Protein AF-A0A1V4HRF4-F1 (afdb_monomer_lite)

Sequence (72 aa):
MKAIALTSFGIPEVLEEQEVPIPALTDTQVLIEMRASSINPADILFRGGAILQSPMADKFPALLKEVEDQFL

Organism: NCBI:txid1469647

Structure (mmCIF, N/CA/C/O backbone):
data_AF-A0A1V4HRF4-F1
#
_entry.id   AF-A0A1V4HRF4-F1
#
loop_
_atom_site.group_PDB
_atom_site.id
_atom_site.type_symbol
_atom_site.label_atom_id
_atom_site.label_alt_id
_atom_site.label_comp_id
_atom_site.label_asym_id
_atom_site.label_entity_id
_atom_site.label_seq_id
_atom_site.pdbx_PDB_ins_code
_atom_site.Cartn_x
_atom_site.Cartn_y
_atom_site.Cartn_z
_atom_site.occupancy
_atom_site.B_iso_or_equiv
_atom_site.auth_seq_id
_atom_site.auth_comp_id
_atom_site.auth_asym_id
_atom_site.auth_atom_id
_atom_site.pdbx_PDB_model_num
ATOM 1 N N . MET A 1 1 ? 5.650 -4.960 11.698 1.00 95.88 1 MET A N 1
ATOM 2 C CA . MET A 1 1 ? 4.762 -5.749 10.823 1.00 95.88 1 MET A CA 1
ATOM 3 C C . MET A 1 1 ? 5.373 -5.724 9.448 1.00 95.88 1 MET A C 1
ATOM 5 O O . MET A 1 1 ? 5.889 -4.688 9.051 1.00 95.88 1 MET A O 1
ATOM 9 N N . LYS A 1 2 ? 5.314 -6.842 8.731 1.00 97.00 2 LYS A N 1
ATOM 10 C CA . LYS A 1 2 ? 5.873 -6.924 7.385 1.00 97.00 2 LYS A CA 1
ATOM 11 C C . LYS A 1 2 ? 4.976 -6.214 6.378 1.00 97.00 2 LYS A C 1
ATOM 13 O O . LYS A 1 2 ? 3.756 -6.380 6.422 1.00 97.00 2 LYS A O 1
ATOM 18 N N . ALA A 1 3 ? 5.583 -5.460 5.474 1.00 96.94 3 ALA A N 1
ATOM 19 C CA . ALA A 1 3 ? 4.921 -4.811 4.350 1.00 96.94 3 ALA A CA 1
ATOM 20 C C . ALA A 1 3 ? 5.823 -4.866 3.111 1.00 96.94 3 ALA A C 1
ATOM 22 O O . ALA A 1 3 ? 7.042 -4.895 3.243 1.00 96.94 3 ALA A O 1
ATOM 23 N N . ILE A 1 4 ? 5.222 -4.863 1.919 1.00 95.44 4 ILE A N 1
ATOM 24 C CA . ILE A 1 4 ? 5.954 -4.642 0.669 1.00 95.44 4 ILE A CA 1
ATOM 25 C C . ILE A 1 4 ? 5.981 -3.138 0.411 1.00 95.44 4 ILE A C 1
ATOM 27 O O . ILE A 1 4 ? 4.928 -2.528 0.213 1.00 95.44 4 ILE A O 1
ATOM 31 N N . ALA A 1 5 ? 7.171 -2.551 0.455 1.00 93.31 5 ALA A N 1
ATOM 32 C CA . ALA A 1 5 ? 7.402 -1.131 0.254 1.00 93.31 5 ALA A CA 1
ATOM 33 C C . ALA A 1 5 ? 7.902 -0.856 -1.168 1.00 93.31 5 ALA A C 1
ATOM 35 O O . ALA A 1 5 ? 8.687 -1.620 -1.729 1.00 93.31 5 ALA A O 1
ATOM 36 N N . LEU A 1 6 ? 7.451 0.265 -1.725 1.00 90.44 6 LEU A N 1
ATOM 37 C CA . LEU A 1 6 ? 8.004 0.875 -2.925 1.00 90.44 6 LEU A CA 1
ATOM 38 C C . LEU A 1 6 ? 8.853 2.065 -2.469 1.00 90.44 6 LEU A C 1
ATOM 40 O O . LEU A 1 6 ? 8.296 3.045 -1.982 1.00 90.44 6 LEU A O 1
ATOM 44 N N . THR A 1 7 ? 10.176 1.963 -2.578 1.00 84.62 7 THR A N 1
ATOM 45 C CA . THR A 1 7 ? 11.123 3.007 -2.124 1.00 84.62 7 THR A CA 1
ATOM 46 C C . THR A 1 7 ? 11.728 3.812 -3.275 1.00 84.62 7 THR A C 1
ATOM 48 O O . THR A 1 7 ? 12.382 4.827 -3.054 1.00 84.62 7 THR A O 1
ATOM 51 N N . SER A 1 8 ? 11.530 3.352 -4.511 1.00 88.19 8 SER A N 1
ATOM 52 C CA . SER A 1 8 ? 11.926 4.020 -5.751 1.00 88.19 8 SER A CA 1
ATOM 53 C C . SER A 1 8 ? 11.094 3.483 -6.918 1.00 88.19 8 SER A C 1
ATOM 55 O O . SER A 1 8 ? 10.485 2.417 -6.809 1.00 88.19 8 SER A O 1
ATOM 57 N N . PHE A 1 9 ? 11.052 4.202 -8.042 1.00 91.19 9 PHE A N 1
ATOM 58 C CA . PHE A 1 9 ? 10.377 3.715 -9.244 1.00 91.19 9 PHE A CA 1
ATOM 59 C C . PHE A 1 9 ? 11.271 2.776 -10.055 1.00 91.19 9 PHE A C 1
ATOM 61 O O . PHE A 1 9 ? 12.471 3.006 -10.194 1.00 91.19 9 PHE A O 1
ATOM 68 N N . GLY A 1 10 ? 10.680 1.743 -10.661 1.00 90.56 10 GLY A N 1
ATOM 69 C CA . GLY A 1 10 ? 11.428 0.853 -11.545 1.00 90.56 10 GLY A CA 1
ATOM 70 C C . GLY A 1 10 ? 10.738 -0.458 -11.916 1.00 90.56 10 GLY A C 1
ATOM 71 O O . GLY A 1 10 ? 9.514 -0.558 -12.072 1.00 90.56 10 GLY A O 1
ATOM 72 N N . ILE A 1 11 ? 11.574 -1.474 -12.119 1.00 92.06 11 ILE A N 1
ATOM 73 C CA . ILE A 1 11 ? 11.199 -2.866 -12.407 1.00 92.06 11 ILE A CA 1
ATOM 74 C C . ILE A 1 11 ? 10.812 -3.607 -11.105 1.00 92.06 11 ILE A C 1
ATOM 76 O O . ILE A 1 11 ? 10.956 -3.022 -10.034 1.00 92.06 11 ILE A O 1
ATOM 80 N N . PRO A 1 12 ? 10.233 -4.827 -11.141 1.00 93.69 12 PRO A N 1
ATOM 81 C CA . PRO A 1 12 ? 9.727 -5.514 -9.941 1.00 93.69 12 PRO A CA 1
ATOM 82 C C . PRO A 1 12 ? 10.673 -5.555 -8.728 1.00 93.69 12 PRO A C 1
ATOM 84 O O . PRO A 1 12 ? 10.196 -5.582 -7.599 1.00 93.69 12 PRO A O 1
ATOM 87 N N . GLU A 1 13 ? 11.981 -5.526 -8.958 1.00 93.31 13 GLU A N 1
ATOM 88 C CA . GLU A 1 13 ? 13.063 -5.590 -7.975 1.00 93.31 13 GLU A CA 1
ATOM 89 C C . GLU A 1 13 ? 13.105 -4.397 -7.006 1.00 93.31 13 GLU A C 1
ATOM 91 O O . GLU A 1 13 ? 13.754 -4.495 -5.972 1.00 93.31 13 GLU A O 1
ATOM 96 N N . VAL A 1 14 ? 12.405 -3.295 -7.302 1.00 93.06 14 VAL A N 1
ATOM 97 C CA . VAL A 1 14 ? 12.275 -2.143 -6.384 1.00 93.06 14 VAL A CA 1
ATOM 98 C C . VAL A 1 14 ? 11.259 -2.366 -5.253 1.00 93.06 14 VAL A C 1
ATOM 100 O O . VAL A 1 14 ? 11.080 -1.496 -4.403 1.00 93.06 14 VAL A O 1
ATOM 103 N N . LEU A 1 15 ? 10.546 -3.498 -5.265 1.00 93.94 15 LEU A N 1
ATOM 104 C CA . LEU A 1 15 ? 9.627 -3.888 -4.201 1.00 93.94 15 LEU A CA 1
ATOM 105 C C . LEU A 1 15 ? 10.383 -4.661 -3.121 1.00 93.94 15 LEU A C 1
ATOM 107 O O . LEU A 1 15 ? 10.890 -5.755 -3.369 1.00 93.94 15 LEU A O 1
ATOM 111 N N . GLU A 1 16 ? 10.395 -4.122 -1.908 1.00 95.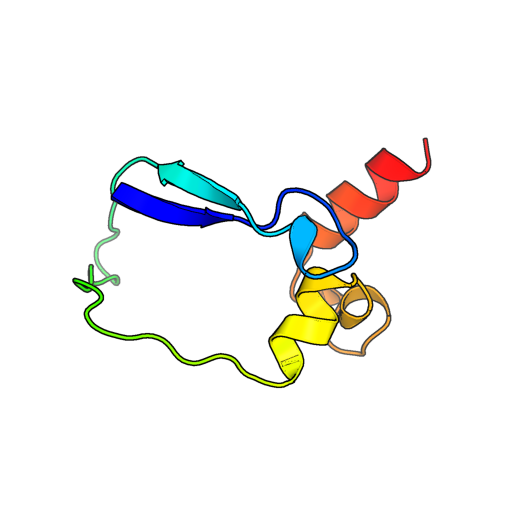19 16 GLU A N 1
ATOM 112 C CA . GLU A 1 16 ? 11.149 -4.688 -0.790 1.00 95.19 16 GLU A CA 1
ATOM 113 C C . GLU A 1 16 ? 10.227 -5.075 0.366 1.00 95.19 16 GLU A C 1
ATOM 115 O O . GLU A 1 16 ? 9.335 -4.317 0.745 1.00 95.19 16 GLU A O 1
ATOM 120 N N . GLU A 1 17 ? 10.456 -6.244 0.971 1.00 96.94 17 GLU A N 1
ATOM 121 C CA . GLU A 1 17 ? 9.836 -6.566 2.259 1.00 96.94 17 GLU A CA 1
ATOM 122 C C . GLU A 1 17 ? 10.527 -5.764 3.368 1.00 96.94 17 GLU A C 1
ATOM 124 O O . GLU A 1 17 ? 11.740 -5.857 3.552 1.00 96.94 17 GLU A O 1
ATOM 129 N N . GLN A 1 18 ? 9.748 -5.003 4.133 1.00 97.25 18 GLN A N 1
ATOM 130 C CA . GLN A 1 18 ? 10.236 -4.185 5.239 1.00 97.25 18 GLN A CA 1
ATOM 131 C C . GLN A 1 18 ? 9.423 -4.432 6.512 1.00 97.25 18 GLN A C 1
ATOM 133 O O . GLN A 1 18 ? 8.223 -4.710 6.465 1.00 97.25 18 GLN A O 1
ATOM 138 N N . GLU A 1 19 ? 10.075 -4.294 7.668 1.00 97.88 19 GLU A N 1
ATOM 139 C CA . GLU A 1 19 ? 9.396 -4.222 8.963 1.00 97.88 19 GLU A CA 1
ATOM 140 C C . GLU A 1 19 ? 9.009 -2.773 9.262 1.00 97.88 19 GLU A C 1
ATOM 142 O O . GLU A 1 19 ? 9.867 -1.910 9.435 1.00 97.88 19 GLU A O 1
ATOM 147 N N . VAL A 1 20 ? 7.708 -2.516 9.363 1.00 95.25 20 VAL A N 1
ATOM 148 C CA . VAL A 1 20 ? 7.148 -1.192 9.663 1.00 95.25 20 VAL A CA 1
ATOM 149 C C . VAL A 1 20 ? 6.356 -1.203 10.977 1.00 95.25 20 VAL A C 1
ATOM 151 O O . VAL A 1 20 ? 5.869 -2.262 11.396 1.00 95.25 20 VAL A O 1
ATOM 154 N N . PRO A 1 21 ? 6.197 -0.059 11.667 1.00 96.81 21 PRO A N 1
ATOM 155 C CA . PRO A 1 21 ? 5.322 0.031 12.833 1.00 96.81 21 PRO A CA 1
ATOM 156 C C . PRO A 1 21 ? 3.875 -0.343 12.491 1.00 96.81 21 PRO A C 1
ATOM 158 O O . PRO A 1 21 ? 3.419 -0.155 11.365 1.00 96.81 21 PRO A O 1
ATOM 161 N N . ILE A 1 22 ? 3.133 -0.847 13.478 1.00 96.38 22 ILE A N 1
ATOM 162 C CA . ILE A 1 22 ? 1.685 -1.024 13.328 1.00 96.38 22 ILE A CA 1
ATOM 163 C C . ILE A 1 22 ? 1.051 0.376 13.195 1.00 96.38 22 ILE A C 1
ATOM 165 O O . ILE A 1 22 ? 1.361 1.236 14.025 1.00 96.38 22 ILE A O 1
ATOM 169 N N . PRO A 1 23 ? 0.191 0.630 12.188 1.00 94.06 23 PRO A N 1
ATOM 170 C CA . PRO A 1 23 ? -0.434 1.936 12.001 1.00 94.06 23 PRO A CA 1
ATOM 171 C C . PRO A 1 23 ? -1.245 2.379 13.224 1.00 94.06 23 PRO A C 1
ATOM 173 O O . PRO A 1 23 ? -2.002 1.593 13.795 1.00 94.06 23 PRO A O 1
ATOM 176 N N . ALA A 1 24 ? -1.117 3.654 13.597 1.00 94.88 24 ALA A N 1
ATOM 177 C CA . ALA A 1 24 ? -2.016 4.279 14.561 1.00 94.88 24 ALA A CA 1
ATOM 178 C C . ALA A 1 24 ? -3.389 4.524 13.917 1.00 94.88 24 ALA A C 1
ATOM 180 O O . ALA A 1 24 ? -3.472 4.835 12.730 1.00 94.88 24 ALA A O 1
ATOM 181 N N . LEU A 1 25 ? -4.454 4.401 14.706 1.00 95.56 25 LEU A N 1
ATOM 182 C CA . LEU A 1 25 ? -5.829 4.605 14.254 1.00 95.56 25 LEU A CA 1
ATOM 183 C C . LEU A 1 25 ? -6.377 5.952 14.724 1.00 95.56 25 LEU A C 1
ATOM 185 O O . LEU A 1 25 ? -6.060 6.408 15.823 1.00 95.56 25 LEU A O 1
ATOM 189 N N . THR A 1 26 ? -7.249 6.542 13.911 1.00 95.94 26 THR A N 1
ATOM 190 C CA . THR A 1 26 ? -8.184 7.592 14.336 1.00 95.94 26 THR A CA 1
ATOM 191 C C . THR A 1 26 ? -9.571 7.005 14.612 1.00 95.94 26 THR A C 1
ATOM 193 O O . THR A 1 26 ? -9.857 5.864 14.247 1.00 95.94 26 THR A O 1
ATOM 196 N N . ASP A 1 27 ? -10.464 7.801 15.206 1.00 96.56 27 ASP A N 1
ATOM 197 C CA . ASP A 1 27 ? -11.820 7.382 15.602 1.00 96.56 27 ASP A CA 1
ATOM 198 C C . ASP A 1 27 ? -12.690 6.852 14.444 1.00 96.56 27 ASP A C 1
ATOM 200 O O . ASP A 1 27 ? -13.701 6.190 14.674 1.00 96.56 27 ASP A O 1
ATOM 204 N N . THR A 1 28 ? -12.318 7.139 13.191 1.00 97.75 28 THR A N 1
ATOM 205 C CA . THR A 1 28 ? -13.059 6.745 11.981 1.00 97.75 28 THR A CA 1
ATOM 206 C C . THR A 1 28 ? -12.364 5.659 11.160 1.00 97.75 28 THR A C 1
ATOM 208 O O . THR A 1 28 ? -12.782 5.372 10.036 1.00 97.75 28 THR A O 1
ATOM 211 N N . GLN A 1 29 ? -11.308 5.046 11.693 1.00 97.69 29 GLN A N 1
ATOM 212 C CA . GLN A 1 29 ? -10.515 4.030 11.007 1.00 97.69 29 GLN A CA 1
ATOM 213 C C . GLN A 1 29 ? -10.610 2.674 11.704 1.00 97.69 29 GLN A C 1
ATOM 215 O O . GLN A 1 29 ? -10.850 2.569 12.904 1.00 97.69 29 GLN A O 1
ATOM 220 N N . VAL A 1 30 ? -10.376 1.616 10.932 1.00 96.88 30 VAL A N 1
ATOM 221 C CA . VAL A 1 30 ? -10.259 0.248 11.439 1.00 96.88 30 VAL A CA 1
ATOM 222 C C . VAL A 1 30 ? -8.916 -0.335 11.018 1.00 96.88 30 VAL A C 1
ATOM 224 O O . VAL A 1 30 ? -8.445 -0.080 9.910 1.00 96.88 30 VAL A O 1
ATOM 227 N N . LEU A 1 31 ? -8.304 -1.131 11.897 1.00 96.62 31 LEU A N 1
ATOM 228 C CA . LEU A 1 31 ? -7.106 -1.904 11.575 1.00 96.62 31 LEU A CA 1
ATOM 229 C C . LEU A 1 31 ? -7.521 -3.301 11.121 1.00 96.62 31 LEU A C 1
ATOM 231 O O . LEU A 1 31 ? -8.242 -4.000 11.833 1.00 96.62 31 LEU A O 1
ATOM 235 N N . ILE A 1 32 ? -7.051 -3.706 9.944 1.00 95.69 32 ILE A N 1
ATOM 236 C CA . ILE A 1 32 ? -7.358 -5.010 9.358 1.00 95.69 32 ILE A CA 1
ATOM 237 C C . ILE A 1 32 ? -6.116 -5.896 9.417 1.00 95.69 32 ILE A C 1
ATOM 239 O O . ILE A 1 32 ? -5.050 -5.525 8.928 1.00 95.69 32 ILE A O 1
ATOM 243 N N . GLU A 1 33 ? -6.263 -7.093 9.985 1.00 96.00 33 GLU A N 1
ATOM 244 C CA . GLU A 1 33 ? -5.244 -8.136 9.893 1.00 96.00 33 GLU A CA 1
ATOM 245 C C . GLU A 1 33 ? -5.287 -8.765 8.494 1.00 96.00 33 GLU A C 1
ATOM 247 O O . GLU A 1 33 ? -6.213 -9.499 8.139 1.00 96.00 33 GLU A O 1
ATOM 252 N N . MET A 1 34 ? -4.281 -8.460 7.679 1.00 95.81 34 MET A N 1
ATOM 253 C CA . MET A 1 34 ? -4.224 -8.918 6.294 1.00 95.81 34 MET A CA 1
ATOM 254 C C . MET A 1 34 ? -3.910 -10.417 6.206 1.00 95.81 34 MET A C 1
ATOM 256 O O . MET A 1 34 ? -2.874 -10.875 6.679 1.00 95.81 34 MET A O 1
ATOM 260 N N . ARG A 1 35 ? -4.792 -11.180 5.545 1.00 96.88 35 ARG A N 1
ATOM 261 C CA . ARG A 1 35 ? -4.590 -12.612 5.234 1.00 96.88 35 ARG A CA 1
ATOM 262 C C . ARG A 1 35 ? -4.249 -12.873 3.770 1.00 96.88 35 ARG A C 1
ATOM 264 O O . ARG A 1 35 ? -3.598 -13.866 3.466 1.00 96.88 35 ARG A O 1
ATOM 271 N N . ALA A 1 36 ? -4.692 -11.993 2.877 1.00 96.81 36 ALA A N 1
ATOM 272 C CA . ALA A 1 36 ? -4.421 -12.053 1.448 1.00 96.81 36 ALA A CA 1
ATOM 273 C C . ALA A 1 36 ? -4.517 -10.652 0.832 1.00 96.81 36 ALA A C 1
ATOM 275 O O . ALA A 1 36 ? -5.288 -9.818 1.303 1.00 96.81 36 ALA A O 1
ATOM 276 N N . SER A 1 37 ? -3.760 -10.426 -0.238 1.00 95.25 37 SER A N 1
ATOM 277 C CA . SER A 1 37 ? -3.834 -9.242 -1.097 1.00 95.25 37 SER A CA 1
ATOM 278 C C . SER A 1 37 ? -3.773 -9.684 -2.562 1.00 95.25 37 SER A C 1
ATOM 280 O O . SER A 1 37 ? -3.340 -10.800 -2.856 1.00 95.25 37 SER A O 1
ATOM 282 N N . SER A 1 38 ? -4.214 -8.828 -3.478 1.00 96.38 38 SER A N 1
ATOM 283 C CA . SER A 1 38 ? -4.153 -9.049 -4.924 1.00 96.38 38 SER A CA 1
ATOM 284 C C . SER A 1 38 ? -3.142 -8.113 -5.574 1.00 96.38 38 SER A C 1
ATOM 286 O O . SER A 1 38 ? -2.968 -6.990 -5.109 1.00 96.38 38 SER A O 1
ATOM 288 N N . ILE A 1 39 ? -2.583 -8.534 -6.705 1.00 95.25 39 ILE A N 1
ATOM 289 C CA . ILE A 1 39 ? -1.866 -7.646 -7.624 1.00 95.25 39 ILE A CA 1
ATOM 290 C C . ILE A 1 39 ? -2.846 -7.191 -8.710 1.00 95.25 39 ILE A C 1
ATOM 292 O O . ILE A 1 39 ? -3.551 -8.012 -9.300 1.00 95.25 39 ILE A O 1
ATOM 296 N N . ASN A 1 40 ? -2.879 -5.891 -8.977 1.00 94.44 40 ASN A N 1
ATOM 297 C CA . ASN A 1 40 ? -3.736 -5.231 -9.953 1.00 94.44 40 ASN A CA 1
ATOM 298 C C . ASN A 1 40 ? -2.897 -4.571 -11.064 1.00 94.44 40 ASN A C 1
ATOM 300 O O . ASN A 1 40 ? -1.762 -4.164 -10.822 1.00 94.44 40 ASN A O 1
ATOM 304 N N . PRO A 1 41 ? -3.444 -4.359 -12.279 1.00 93.00 41 PRO A N 1
ATOM 305 C CA . PRO A 1 41 ? -2.714 -3.678 -13.355 1.00 93.00 41 PRO A CA 1
ATOM 306 C C . PRO A 1 41 ? -2.193 -2.281 -12.979 1.00 93.00 41 PRO A C 1
ATOM 308 O O . PRO A 1 41 ? -1.140 -1.865 -13.458 1.00 93.00 41 PRO A O 1
ATOM 311 N N . ALA A 1 42 ? -2.901 -1.570 -12.096 1.00 89.62 42 ALA A N 1
ATOM 312 C CA . ALA A 1 42 ? -2.481 -0.261 -11.604 1.00 89.62 42 ALA A CA 1
ATOM 313 C C . ALA A 1 42 ? -1.150 -0.311 -10.834 1.00 89.62 42 ALA A C 1
ATOM 315 O O . ALA A 1 42 ? -0.407 0.666 -10.870 1.00 89.62 42 ALA A O 1
ATOM 316 N N . ASP A 1 43 ? -0.800 -1.440 -10.212 1.00 92.50 43 ASP A N 1
ATOM 317 C CA . ASP A 1 43 ? 0.444 -1.583 -9.446 1.00 92.50 43 ASP A CA 1
ATOM 318 C C . ASP A 1 43 ? 1.676 -1.388 -10.339 1.00 92.50 43 ASP A C 1
ATOM 320 O O . ASP A 1 43 ? 2.691 -0.859 -9.895 1.00 92.50 43 ASP A O 1
ATOM 324 N N . ILE A 1 44 ? 1.572 -1.734 -11.628 1.00 93.06 44 ILE A N 1
ATOM 325 C CA . ILE A 1 44 ? 2.622 -1.480 -12.624 1.00 93.06 44 ILE A CA 1
ATOM 326 C C . ILE A 1 44 ? 2.811 0.028 -12.831 1.00 93.06 44 ILE A C 1
ATOM 328 O O . ILE A 1 44 ? 3.944 0.493 -12.946 1.00 93.06 44 ILE A O 1
ATOM 332 N N . LEU A 1 45 ? 1.713 0.792 -12.857 1.00 91.31 45 LEU A N 1
ATOM 333 C CA . LEU A 1 45 ? 1.747 2.246 -13.029 1.00 91.31 45 LEU A CA 1
ATOM 334 C C . LEU A 1 45 ? 2.315 2.945 -11.793 1.00 91.31 45 LEU A C 1
ATOM 336 O O . LEU A 1 45 ? 3.076 3.898 -11.947 1.00 91.31 45 LEU A O 1
ATOM 340 N N . PHE A 1 46 ? 1.970 2.470 -10.592 1.00 90.75 46 PHE A N 1
ATOM 341 C CA . PHE A 1 46 ? 2.543 2.975 -9.344 1.00 90.75 46 PHE A CA 1
ATOM 342 C C . PHE A 1 46 ? 4.029 2.641 -9.246 1.00 90.75 46 PHE A C 1
ATOM 344 O O . PHE A 1 46 ? 4.844 3.549 -9.128 1.00 90.75 46 PHE A O 1
ATOM 351 N N . ARG A 1 47 ? 4.401 1.362 -9.383 1.00 93.00 47 ARG A N 1
ATOM 352 C CA . ARG A 1 47 ? 5.799 0.914 -9.292 1.00 93.00 47 ARG A CA 1
ATOM 353 C C . ARG A 1 47 ? 6.691 1.568 -10.346 1.00 93.00 47 ARG A C 1
ATOM 355 O O . ARG A 1 47 ? 7.839 1.882 -10.067 1.00 93.00 47 ARG A O 1
ATOM 362 N N . GLY A 1 48 ? 6.187 1.759 -11.562 1.00 92.00 48 GLY A N 1
ATOM 363 C CA . GLY A 1 48 ? 6.935 2.389 -12.651 1.00 92.00 48 GLY A CA 1
ATOM 364 C C . GLY A 1 48 ? 6.884 3.920 -12.670 1.00 92.00 48 GLY A C 1
ATOM 365 O O . GLY A 1 48 ? 7.460 4.511 -13.576 1.00 92.00 48 GLY A O 1
ATOM 366 N N . GLY A 1 49 ? 6.149 4.568 -11.758 1.00 89.50 49 GLY A N 1
ATOM 367 C CA . GLY A 1 49 ? 5.985 6.030 -11.712 1.00 89.50 49 GLY A CA 1
ATOM 368 C C . GLY A 1 49 ? 5.067 6.625 -12.789 1.00 89.50 49 GLY A C 1
ATOM 369 O O . GLY A 1 49 ? 4.713 7.802 -12.729 1.00 89.50 49 GLY A O 1
ATOM 370 N N . ALA A 1 50 ? 4.600 5.823 -13.751 1.00 90.50 50 ALA A N 1
ATOM 371 C CA . ALA A 1 50 ? 3.727 6.266 -14.840 1.00 90.50 50 ALA A CA 1
ATOM 372 C C . ALA A 1 50 ? 2.380 6.838 -14.355 1.00 90.50 50 ALA A C 1
ATOM 374 O O . ALA A 1 50 ? 1.745 7.610 -15.076 1.00 90.50 50 ALA A O 1
ATOM 375 N N . ILE A 1 51 ? 1.951 6.510 -13.129 1.00 89.19 51 ILE A N 1
ATOM 376 C CA . ILE A 1 51 ? 0.743 7.084 -12.522 1.00 89.19 51 ILE A CA 1
ATOM 377 C C . ILE A 1 51 ? 0.807 8.619 -12.415 1.00 89.19 51 ILE A C 1
ATOM 379 O O . ILE A 1 51 ? -0.231 9.277 -12.491 1.00 89.19 51 ILE A O 1
ATOM 383 N N . LEU A 1 52 ? 2.009 9.196 -12.327 1.00 87.56 52 LEU A N 1
ATOM 384 C CA . LEU A 1 52 ? 2.229 10.642 -12.211 1.00 87.56 52 LEU A CA 1
ATOM 385 C C . LEU A 1 52 ? 2.052 11.391 -13.538 1.00 87.56 52 LEU A C 1
ATOM 387 O O . LEU A 1 52 ? 1.920 12.606 -13.541 1.00 87.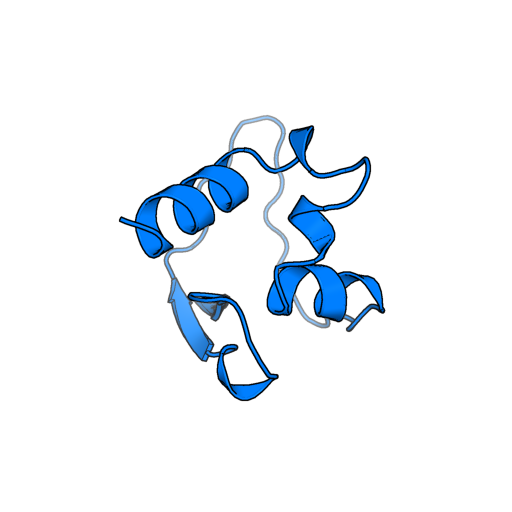56 52 LEU A O 1
ATOM 391 N N . GLN A 1 53 ? 1.993 10.670 -14.659 1.00 86.69 53 GLN A N 1
ATOM 392 C CA . GLN A 1 53 ? 1.658 11.220 -15.979 1.00 86.69 53 GLN A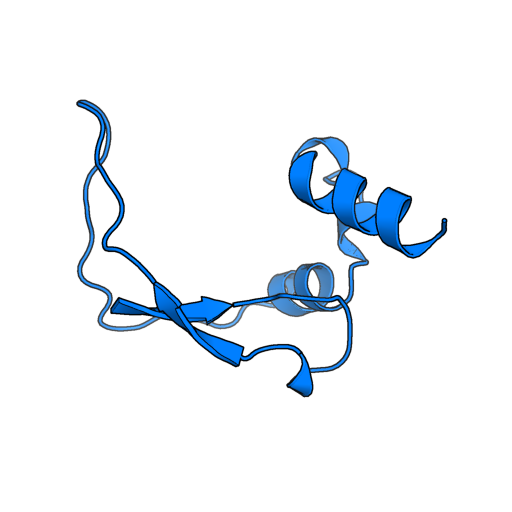 CA 1
ATOM 393 C C . GLN A 1 53 ? 0.183 10.982 -16.345 1.00 86.69 53 GLN A C 1
ATOM 395 O O . GLN A 1 53 ? -0.250 11.263 -17.462 1.00 86.69 53 GLN A O 1
ATOM 400 N N . SER A 1 54 ? -0.599 10.413 -15.423 1.00 85.81 54 SER A N 1
ATOM 401 C CA . SER A 1 54 ? -2.017 10.130 -15.631 1.00 85.81 54 SER A CA 1
ATOM 402 C C . SER A 1 54 ? -2.898 11.271 -15.106 1.00 85.81 54 SER A C 1
ATOM 404 O O . SER A 1 54 ? -2.468 12.032 -14.240 1.00 85.81 54 SER A O 1
ATOM 406 N N . PRO A 1 55 ? -4.184 11.336 -15.500 1.00 87.94 55 PRO A N 1
ATOM 407 C CA . PRO A 1 55 ? -5.152 12.255 -14.888 1.00 87.94 55 PRO A CA 1
ATOM 408 C C . PRO A 1 55 ? -5.355 12.060 -13.372 1.00 87.94 55 PRO A C 1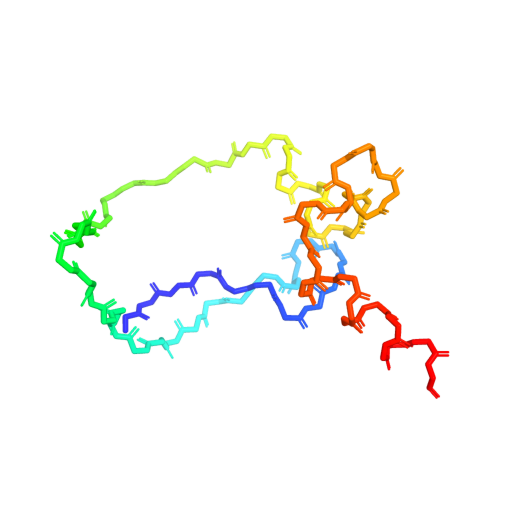
ATOM 410 O O . PRO A 1 55 ? -6.070 12.833 -12.741 1.00 87.94 55 PRO A O 1
ATOM 413 N N . MET A 1 56 ? -4.784 11.004 -12.780 1.00 84.50 56 MET A N 1
ATOM 414 C CA . MET A 1 56 ? -4.801 10.741 -11.342 1.00 84.50 56 MET A CA 1
ATOM 415 C C . MET A 1 56 ? -3.605 11.337 -10.588 1.00 84.50 56 MET A C 1
ATOM 417 O O . MET A 1 56 ? -3.596 11.230 -9.364 1.00 84.50 56 MET A O 1
ATOM 421 N N . ALA A 1 57 ? -2.633 11.960 -11.264 1.00 86.62 57 ALA A N 1
ATOM 422 C CA . ALA A 1 57 ? -1.408 12.483 -10.649 1.00 86.62 57 ALA A CA 1
ATOM 423 C C . ALA A 1 57 ? -1.675 13.370 -9.419 1.00 86.62 57 ALA A C 1
ATOM 425 O O . ALA A 1 57 ? -1.111 13.133 -8.352 1.00 86.62 57 ALA A O 1
ATOM 426 N N . ASP A 1 58 ? -2.634 14.294 -9.522 1.00 87.88 58 ASP A N 1
ATOM 427 C CA . ASP A 1 58 ? -2.993 15.236 -8.450 1.00 87.88 58 ASP A CA 1
ATOM 428 C C . ASP A 1 58 ? -3.541 14.558 -7.183 1.00 87.88 58 ASP A C 1
ATOM 430 O O . ASP A 1 58 ? -3.616 15.169 -6.116 1.00 87.88 58 ASP A O 1
ATOM 434 N N . LYS A 1 59 ? -3.927 13.278 -7.267 1.00 86.69 59 LYS A N 1
ATOM 435 C CA . LYS A 1 59 ? -4.381 12.496 -6.108 1.00 86.69 59 LYS A CA 1
ATOM 436 C C . LYS A 1 59 ? -3.227 11.930 -5.279 1.00 86.69 59 LYS A C 1
ATOM 438 O O . LYS A 1 59 ? -3.483 11.424 -4.188 1.00 86.69 59 LYS A O 1
ATOM 443 N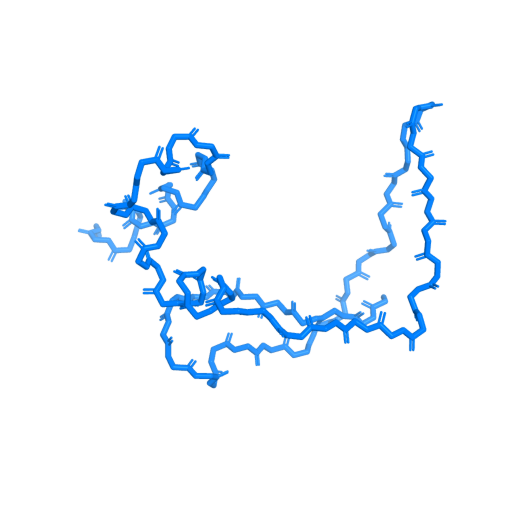 N . PHE A 1 60 ? -1.986 12.021 -5.763 1.00 82.25 60 PHE A N 1
ATOM 444 C CA . PHE A 1 60 ? -0.800 11.453 -5.115 1.00 82.25 60 PHE A CA 1
ATOM 445 C C . PHE A 1 60 ? 0.325 12.488 -4.920 1.00 82.25 60 PHE A C 1
ATOM 447 O O . PHE A 1 60 ? 1.445 12.283 -5.390 1.00 82.25 60 PHE A O 1
ATOM 454 N N . PRO A 1 61 ? 0.078 13.585 -4.179 1.00 73.12 61 PRO A N 1
ATOM 455 C CA . PRO A 1 61 ? 1.044 14.676 -4.018 1.00 73.12 61 PRO A CA 1
ATOM 456 C C . PRO A 1 61 ? 2.361 14.259 -3.344 1.00 73.12 61 PRO A C 1
ATOM 458 O O . PRO A 1 61 ? 3.400 14.847 -3.620 1.00 73.12 61 PRO A O 1
ATOM 461 N N . ALA A 1 62 ? 2.347 13.226 -2.494 1.00 73.44 62 ALA A N 1
ATOM 462 C CA . ALA A 1 62 ? 3.564 12.700 -1.871 1.00 73.44 62 ALA A CA 1
ATOM 463 C C . ALA A 1 62 ? 4.503 12.013 -2.882 1.00 73.44 62 ALA A C 1
ATOM 465 O O . ALA A 1 62 ? 5.713 12.172 -2.782 1.00 73.44 62 ALA A O 1
ATOM 466 N N . LEU A 1 63 ? 3.946 11.316 -3.881 1.00 68.81 63 LEU A N 1
ATOM 467 C CA . LEU A 1 63 ? 4.724 10.666 -4.942 1.00 68.81 63 LEU A CA 1
ATOM 468 C C . LEU A 1 63 ? 5.273 11.682 -5.955 1.00 68.81 63 LEU A C 1
ATOM 470 O O . LEU A 1 63 ? 6.343 11.470 -6.516 1.00 68.81 63 LEU A O 1
ATOM 474 N N . LEU A 1 64 ? 4.558 12.791 -6.185 1.00 59.69 64 LEU A N 1
ATOM 475 C CA . LEU A 1 64 ? 5.035 13.882 -7.045 1.00 59.69 64 LEU A CA 1
ATOM 476 C C . LEU A 1 64 ? 6.317 14.516 -6.490 1.00 59.69 64 LEU A C 1
ATOM 478 O O . LEU A 1 64 ? 7.255 14.759 -7.244 1.00 59.69 64 LEU A O 1
ATOM 482 N N . LYS A 1 65 ? 6.382 14.709 -5.169 1.00 60.47 65 LYS A N 1
ATOM 483 C CA . LYS A 1 65 ? 7.554 15.288 -4.506 1.00 60.47 65 LYS A CA 1
ATOM 484 C C . LYS A 1 65 ? 8.803 14.403 -4.623 1.00 60.47 65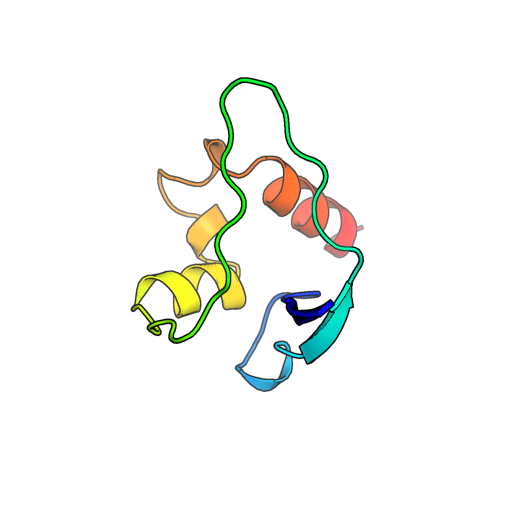 LYS A C 1
ATOM 486 O O . LYS A 1 65 ? 9.885 14.917 -4.869 1.00 60.47 65 LYS A O 1
ATOM 491 N N . GLU A 1 66 ? 8.657 13.081 -4.509 1.00 58.88 66 GLU A N 1
ATOM 492 C CA . GLU A 1 66 ? 9.781 12.145 -4.682 1.00 58.88 66 GLU A CA 1
ATOM 493 C C . GLU A 1 66 ? 10.367 12.178 -6.101 1.00 58.88 66 GLU A C 1
ATOM 495 O O . GLU A 1 66 ? 11.571 12.001 -6.268 1.00 58.88 66 GLU A O 1
ATOM 500 N N . VAL A 1 67 ? 9.542 12.437 -7.122 1.00 58.44 67 VAL A N 1
ATOM 501 C CA . VAL A 1 67 ? 10.033 12.635 -8.494 1.00 58.44 67 VAL A CA 1
ATOM 502 C C . VAL A 1 67 ? 10.806 13.937 -8.624 1.00 58.44 67 VAL A C 1
ATOM 504 O O . VAL A 1 67 ? 11.884 13.937 -9.211 1.00 58.44 67 VAL A O 1
ATOM 507 N N . GLU A 1 68 ? 10.286 15.038 -8.083 1.00 58.25 68 GLU A N 1
ATOM 508 C CA . GLU A 1 68 ? 10.975 16.334 -8.124 1.00 58.25 68 GLU A CA 1
ATOM 509 C C . GLU A 1 68 ? 12.350 16.271 -7.438 1.00 58.25 68 GLU A C 1
ATOM 511 O O . GLU A 1 68 ? 13.322 16.802 -7.975 1.00 58.25 68 GLU A O 1
ATOM 516 N N . ASP A 1 69 ? 12.450 15.547 -6.320 1.00 55.78 69 ASP A N 1
ATOM 517 C CA . ASP A 1 69 ? 13.695 15.365 -5.565 1.00 55.78 69 ASP A CA 1
ATOM 518 C C . ASP A 1 69 ? 14.694 14.395 -6.247 1.00 55.78 69 ASP A C 1
ATOM 520 O O . ASP A 1 69 ? 15.888 14.468 -5.972 1.00 55.78 69 ASP A O 1
ATOM 524 N N . GLN A 1 70 ? 14.255 13.499 -7.147 1.00 52.00 70 GLN A N 1
ATOM 525 C CA . GLN A 1 70 ? 15.140 12.593 -7.912 1.00 52.00 70 GLN A CA 1
ATOM 526 C C . GLN A 1 70 ? 15.769 13.234 -9.162 1.00 52.00 70 GLN A C 1
ATOM 528 O O . GLN A 1 70 ? 16.715 12.676 -9.724 1.00 52.00 70 GLN A O 1
ATOM 533 N N . PHE A 1 71 ? 15.245 14.375 -9.619 1.00 48.09 71 PHE A N 1
ATOM 534 C CA . PHE A 1 71 ? 15.747 15.115 -10.786 1.00 48.09 71 PHE A CA 1
ATOM 535 C C . PHE A 1 71 ? 16.544 16.385 -10.416 1.00 48.09 71 PHE A C 1
ATOM 537 O O . PHE A 1 71 ? 16.880 17.173 -11.307 1.00 48.09 71 PHE A O 1
ATOM 544 N N . LEU A 1 72 ? 16.873 16.560 -9.130 1.00 43.25 72 LEU A N 1
ATOM 545 C CA . LEU A 1 72 ? 17.799 17.560 -8.577 1.00 43.25 72 LEU A CA 1
ATOM 546 C C . LEU A 1 72 ? 19.078 16.886 -8.062 1.00 43.25 72 LEU A C 1
ATOM 548 O O . LEU A 1 72 ? 20.151 17.520 -8.194 1.00 43.25 72 LEU A O 1
#

Radius of gyration: 14.3 Å; chains: 1; bounding box: 31×30×32 Å

pLDDT: mean 87.28, std 13.56, range [43.25, 97.88]

Secondary structure (DSSP, 8-state):
-EEEEE-SSSSGGGEEEEE-PPPPPPTT------S-----HHHHHHHTSGGGGSTTGGG-HHHHHHHHHH--

InterPro domains:
  IPR011032 GroES-like superfamily [SSF50129] (1-51)

Foldseek 3Di:
DWDFDQPDADDPVSTDIDDDDQDDDDPPDDRDDDPDDDDDPCVNCVNNVVCCVDPCVVVCVVSVVVVVVVVD